Protein AF-A0A6M2AGB0-F1 (afdb_monomer)

Solvent-accessible surface area (backbone atoms only — not comparable to full-atom values): 4561 Å² total; per-residue (Å²): 116,72,66,62,55,52,54,53,50,55,52,51,54,5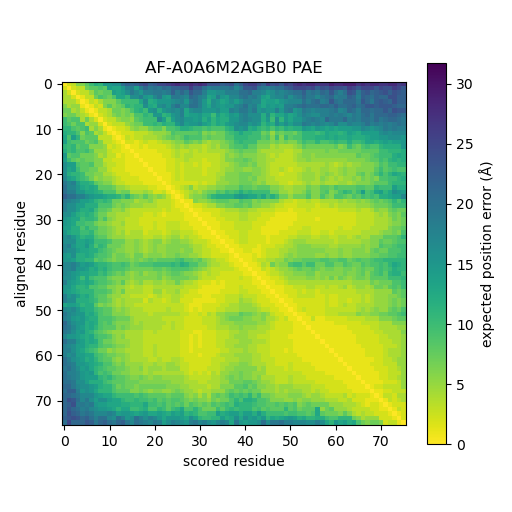2,53,53,52,51,52,53,57,56,52,63,73,81,44,79,54,47,77,46,80,46,70,50,76,63,45,98,87,63,52,59,58,73,47,80,49,72,53,58,54,66,69,61,42,50,51,54,50,53,55,50,50,56,50,52,54,55,52,55,60,74,73,107

Sequence (76 aa):
MKAAIKIKKKKKDFYLNNIKKNLKKNNACYVLITCSQPSQDGEMQVELNYSGDENLASYLIDGAQNVFESEVEKAR

Mean predicted aligned error: 7.39 Å

Foldseek 3Di:
DVVVVVVVVVVVVVVVVVVVVVCVPPDQKDKDWDWDDADPVRDIDIDIDMDHDPVVVVVVVVVVVVVVVVVVVVVD

Radius of gyration: 16.19 Å; Cα contacts (8 Å, |Δi|>4): 49; chains: 1; bounding box: 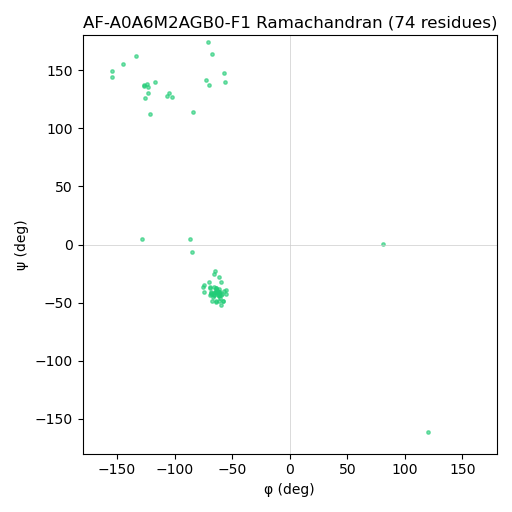28×45×35 Å

Structure (mmCIF, N/CA/C/O backbone):
data_AF-A0A6M2AGB0-F1
#
_entry.id   AF-A0A6M2AGB0-F1
#
loop_
_atom_site.group_PDB
_atom_site.id
_atom_site.type_symbol
_atom_site.label_atom_id
_atom_site.label_alt_id
_atom_site.label_comp_id
_atom_site.label_asym_id
_atom_site.label_entity_id
_atom_site.label_seq_id
_atom_site.pdbx_PDB_ins_code
_atom_site.Cartn_x
_atom_site.Cartn_y
_atom_site.Cartn_z
_atom_site.occupancy
_atom_site.B_iso_or_equiv
_atom_site.auth_seq_id
_atom_site.auth_comp_id
_atom_site.auth_asym_id
_atom_site.auth_atom_id
_atom_site.pdbx_PDB_model_num
ATOM 1 N N . MET A 1 1 ? 15.843 -28.960 -3.357 1.00 56.75 1 MET A N 1
ATOM 2 C CA . MET A 1 1 ? 15.314 -27.597 -3.633 1.00 56.75 1 MET A CA 1
ATOM 3 C C . MET A 1 1 ? 14.006 -27.235 -2.906 1.00 56.75 1 MET A C 1
ATOM 5 O O . MET A 1 1 ? 13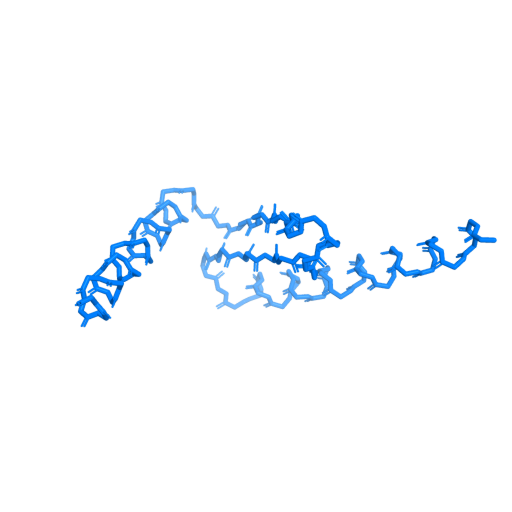.934 -26.137 -2.367 1.00 56.75 1 MET A O 1
ATOM 9 N N . LYS A 1 2 ? 12.985 -28.108 -2.814 1.00 53.91 2 LYS A N 1
ATOM 10 C CA . LYS A 1 2 ? 11.664 -27.767 -2.218 1.00 53.91 2 LYS A CA 1
ATOM 11 C C . LYS A 1 2 ? 11.688 -27.312 -0.741 1.00 53.91 2 LYS A C 1
ATOM 13 O O . LYS A 1 2 ? 10.884 -26.470 -0.350 1.00 53.91 2 LYS A O 1
ATOM 18 N N . ALA A 1 3 ? 12.611 -27.829 0.073 1.00 60.22 3 ALA A N 1
ATOM 19 C CA . ALA A 1 3 ? 12.712 -27.476 1.495 1.00 60.22 3 ALA A CA 1
ATOM 20 C C . ALA A 1 3 ? 13.165 -26.020 1.726 1.00 60.22 3 ALA A C 1
ATOM 22 O O . ALA A 1 3 ? 12.563 -25.311 2.527 1.00 60.22 3 ALA A O 1
ATOM 23 N N . ALA A 1 4 ? 14.155 -25.535 0.968 1.00 57.56 4 ALA A N 1
ATOM 24 C CA . ALA A 1 4 ? 14.662 -24.164 1.087 1.00 57.56 4 ALA A CA 1
ATOM 25 C C . ALA A 1 4 ? 13.611 -23.111 0.689 1.00 57.56 4 ALA A C 1
ATOM 27 O O . ALA A 1 4 ? 13.501 -22.068 1.330 1.00 57.56 4 ALA A O 1
ATOM 28 N N . ILE A 1 5 ? 12.788 -23.415 -0.321 1.00 60.75 5 ILE A N 1
ATOM 29 C CA . ILE A 1 5 ? 11.669 -22.561 -0.746 1.00 60.75 5 ILE A CA 1
ATOM 30 C C . ILE A 1 5 ? 10.601 -22.488 0.359 1.00 60.75 5 ILE A C 1
ATOM 32 O O . ILE A 1 5 ? 10.146 -21.397 0.701 1.00 60.75 5 ILE A O 1
ATOM 36 N N . LYS A 1 6 ? 10.258 -23.622 0.991 1.00 61.44 6 LYS A N 1
ATOM 37 C CA . LYS A 1 6 ? 9.334 -23.655 2.142 1.00 61.44 6 LYS A CA 1
ATOM 38 C C . LYS A 1 6 ? 9.852 -22.851 3.340 1.00 61.44 6 LYS A C 1
ATOM 40 O O . LYS A 1 6 ? 9.067 -22.151 3.972 1.00 61.44 6 LYS A O 1
ATOM 45 N N . ILE A 1 7 ? 11.152 -22.922 3.637 1.00 64.94 7 ILE A N 1
ATOM 46 C CA . ILE A 1 7 ? 11.777 -22.177 4.743 1.00 64.94 7 ILE A CA 1
ATOM 47 C C . ILE A 1 7 ? 11.757 -20.666 4.468 1.00 64.94 7 ILE A C 1
ATOM 49 O O . ILE A 1 7 ? 11.363 -19.893 5.342 1.00 64.94 7 ILE A O 1
ATOM 53 N N . LYS A 1 8 ? 12.104 -20.236 3.245 1.00 63.31 8 LYS A N 1
ATOM 54 C CA . LYS A 1 8 ? 12.034 -18.820 2.840 1.00 63.31 8 LYS A CA 1
ATOM 55 C C . LYS A 1 8 ? 10.605 -18.271 2.912 1.00 63.31 8 LYS A C 1
ATOM 57 O O . LYS A 1 8 ? 10.414 -17.169 3.420 1.00 63.31 8 LYS A O 1
ATOM 62 N N . LYS A 1 9 ? 9.607 -19.054 2.481 1.00 63.66 9 LYS A N 1
ATOM 63 C CA . LYS A 1 9 ? 8.187 -18.670 2.539 1.00 63.66 9 LYS A CA 1
ATOM 64 C C . LYS A 1 9 ? 7.698 -18.503 3.984 1.00 63.66 9 LYS A C 1
ATOM 66 O O . LYS A 1 9 ? 7.232 -17.428 4.336 1.00 63.66 9 LYS A O 1
ATOM 71 N N . LYS A 1 10 ? 7.962 -19.486 4.858 1.00 66.12 10 LYS A N 1
ATOM 72 C CA . LYS A 1 10 ? 7.649 -19.402 6.301 1.00 66.12 10 LYS A CA 1
ATOM 73 C C . LYS A 1 10 ? 8.272 -18.178 6.976 1.00 66.12 10 LYS A C 1
ATOM 75 O O . LYS A 1 10 ? 7.648 -17.560 7.833 1.00 66.12 10 LYS A O 1
ATOM 80 N N . LYS A 1 11 ? 9.508 -17.838 6.602 1.00 72.19 11 LYS A N 1
ATOM 81 C CA . LYS A 1 11 ? 10.221 -16.678 7.141 1.00 72.19 11 LYS A CA 1
ATOM 82 C C . LYS A 1 11 ? 9.589 -15.361 6.665 1.00 72.19 11 LYS A C 1
ATOM 84 O O . LYS A 1 11 ? 9.372 -14.486 7.496 1.00 72.19 11 LYS A O 1
ATOM 89 N N . LYS A 1 12 ? 9.228 -15.236 5.378 1.00 72.56 12 LYS A N 1
ATOM 90 C CA . LYS A 1 12 ? 8.483 -14.075 4.842 1.00 72.56 12 LYS A CA 1
ATOM 91 C C . LYS A 1 12 ? 7.143 -13.892 5.566 1.00 72.56 12 LYS A C 1
ATOM 93 O O . LYS A 1 12 ? 6.863 -12.795 6.044 1.00 72.56 12 LYS A O 1
ATOM 98 N N . ASP A 1 13 ? 6.373 -14.969 5.705 1.00 78.75 13 ASP A N 1
ATOM 99 C CA . ASP A 1 13 ? 5.059 -14.942 6.358 1.00 78.75 13 ASP A CA 1
ATOM 100 C C . ASP A 1 13 ? 5.171 -14.497 7.828 1.00 78.75 13 ASP A C 1
ATOM 102 O O . ASP A 1 13 ? 4.358 -13.712 8.315 1.00 78.75 13 ASP A O 1
ATOM 106 N N . PHE A 1 14 ? 6.225 -14.931 8.530 1.00 81.94 14 PHE A N 1
ATOM 107 C CA . PHE A 1 14 ? 6.510 -14.503 9.901 1.00 81.94 14 PHE A CA 1
ATOM 108 C C . PHE A 1 14 ? 6.763 -12.990 10.010 1.00 81.94 14 PHE A C 1
ATOM 110 O O . PHE A 1 14 ? 6.153 -12.329 10.853 1.00 81.94 14 PHE A O 1
ATOM 117 N N . TYR A 1 15 ? 7.619 -12.419 9.152 1.00 81.38 15 TYR A N 1
ATOM 118 C CA . TYR A 1 15 ? 7.904 -10.978 9.181 1.00 81.38 15 TYR A CA 1
ATOM 119 C C . TYR A 1 15 ? 6.681 -10.139 8.816 1.00 81.38 15 TYR A C 1
ATOM 121 O O . TYR A 1 15 ? 6.387 -9.164 9.508 1.00 81.38 15 TYR A O 1
ATOM 129 N N . LEU A 1 16 ? 5.941 -10.537 7.776 1.00 84.19 16 LEU A N 1
ATOM 130 C CA . LEU A 1 16 ? 4.749 -9.816 7.338 1.00 84.19 16 LEU A CA 1
ATOM 131 C C . LEU A 1 16 ? 3.681 -9.790 8.439 1.00 84.19 16 LEU A C 1
ATOM 133 O O . LEU A 1 16 ? 3.107 -8.741 8.727 1.00 84.19 16 LEU A O 1
ATOM 137 N N . ASN A 1 17 ? 3.466 -10.921 9.114 1.00 87.31 17 ASN A N 1
ATOM 138 C CA . ASN A 1 17 ? 2.540 -11.000 10.241 1.00 87.31 17 ASN A CA 1
ATOM 139 C C . ASN A 1 17 ? 2.984 -10.131 11.422 1.00 87.31 17 ASN A C 1
ATOM 141 O O . ASN A 1 17 ? 2.142 -9.504 12.065 1.00 87.31 17 ASN A O 1
ATOM 145 N N . ASN A 1 18 ? 4.288 -10.047 11.696 1.00 88.00 18 ASN A N 1
ATOM 146 C CA . ASN A 1 18 ? 4.792 -9.190 12.765 1.00 88.00 18 ASN A CA 1
ATOM 147 C C . ASN A 1 18 ? 4.606 -7.698 12.439 1.00 88.00 18 ASN A C 1
ATOM 149 O O . ASN A 1 18 ? 4.163 -6.936 13.297 1.00 88.00 18 ASN A O 1
ATOM 153 N N . ILE A 1 19 ? 4.869 -7.281 11.197 1.00 87.69 19 ILE A N 1
ATOM 154 C CA . ILE A 1 19 ? 4.619 -5.906 10.734 1.00 87.69 19 ILE A CA 1
ATOM 155 C C . ILE A 1 19 ? 3.131 -5.574 10.868 1.00 87.69 19 ILE A C 1
ATOM 157 O O . ILE A 1 19 ? 2.777 -4.617 11.555 1.00 87.69 19 ILE A O 1
ATOM 161 N N . LYS A 1 20 ? 2.249 -6.419 10.318 1.00 86.81 20 LYS A N 1
ATOM 162 C CA . LYS A 1 20 ? 0.791 -6.246 10.415 1.00 86.81 20 LYS A CA 1
ATOM 163 C C . LYS A 1 20 ? 0.321 -6.147 11.869 1.00 86.81 20 LYS A C 1
ATOM 165 O O . LYS A 1 20 ? -0.503 -5.295 12.188 1.00 86.81 20 LYS A O 1
ATOM 170 N N . LYS A 1 21 ? 0.852 -6.985 12.767 1.00 87.56 21 LYS A N 1
ATOM 171 C CA . LYS A 1 21 ? 0.500 -6.970 14.195 1.00 87.56 21 LYS A CA 1
ATOM 172 C C . LYS A 1 21 ? 0.910 -5.669 14.884 1.00 87.56 21 LYS A C 1
ATOM 174 O O . LYS A 1 21 ? 0.160 -5.187 15.724 1.00 87.56 21 LYS A O 1
ATOM 179 N N . ASN A 1 22 ? 2.072 -5.110 14.552 1.00 87.62 22 ASN A N 1
ATOM 180 C CA . ASN A 1 22 ? 2.523 -3.847 15.137 1.00 87.62 22 ASN A CA 1
ATOM 181 C C . ASN A 1 22 ? 1.763 -2.649 14.558 1.00 87.62 22 ASN A C 1
ATOM 183 O O . ASN A 1 22 ? 1.328 -1.789 15.319 1.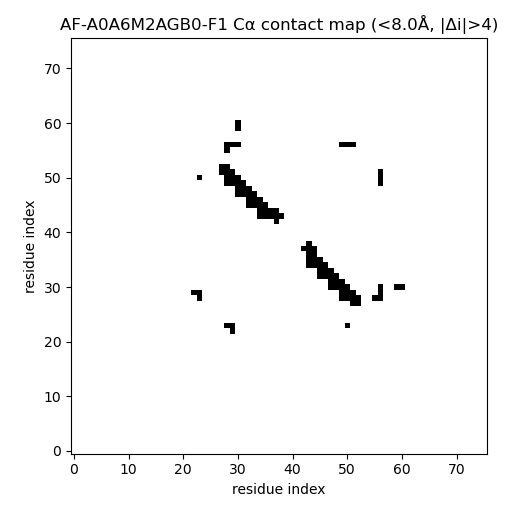00 87.62 22 ASN A O 1
ATOM 187 N N . LEU A 1 23 ? 1.509 -2.635 13.247 1.00 87.50 23 LEU A N 1
ATOM 188 C CA . LEU A 1 23 ? 0.736 -1.571 12.605 1.00 87.50 23 LEU A CA 1
ATOM 189 C C . LEU A 1 23 ? -0.707 -1.512 13.123 1.00 87.50 23 LEU A C 1
ATOM 191 O O . LEU A 1 23 ? -1.209 -0.424 13.379 1.00 87.50 23 LEU A O 1
ATOM 195 N N . LYS A 1 24 ? -1.350 -2.662 13.366 1.00 82.62 24 LYS A N 1
ATOM 196 C CA . LYS A 1 24 ? -2.716 -2.714 13.920 1.00 82.62 24 LYS A CA 1
ATOM 197 C C . LYS A 1 24 ? -2.848 -2.167 15.344 1.00 82.62 24 LYS A C 1
ATOM 199 O O . LYS A 1 24 ? -3.956 -1.841 15.744 1.00 82.62 24 LYS A O 1
ATOM 204 N N . LYS A 1 25 ? -1.770 -2.118 16.134 1.00 81.88 25 LYS A N 1
ATOM 205 C CA . LYS A 1 25 ? -1.863 -1.724 17.550 1.00 81.88 25 LYS A CA 1
ATOM 206 C C . LYS A 1 25 ? -2.074 -0.225 17.750 1.00 81.88 25 LYS A C 1
ATOM 208 O O . LYS A 1 25 ? -2.766 0.146 18.687 1.00 81.88 25 LYS A O 1
ATOM 213 N N . ASN A 1 26 ? -1.483 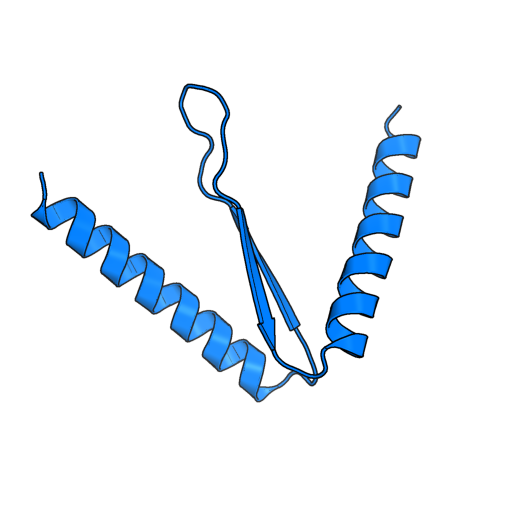0.607 16.891 1.00 81.00 26 ASN A N 1
ATOM 214 C CA . ASN A 1 26 ? -1.355 2.047 17.145 1.00 81.00 26 ASN A CA 1
ATOM 215 C C . ASN A 1 26 ? -1.861 2.933 15.995 1.00 81.00 26 ASN A C 1
ATOM 217 O O . ASN A 1 26 ? -1.694 4.146 16.062 1.00 81.00 26 ASN A O 1
ATOM 221 N N . ASN A 1 27 ? -2.441 2.361 14.935 1.00 86.25 27 ASN A N 1
ATOM 222 C CA . ASN A 1 27 ? -2.880 3.124 13.764 1.00 86.25 27 ASN A CA 1
ATOM 223 C C . ASN A 1 27 ? -4.365 2.891 13.485 1.00 86.25 27 ASN A C 1
ATOM 225 O O . ASN A 1 27 ? -4.829 1.752 13.523 1.00 86.25 27 ASN A O 1
ATOM 229 N N . ALA A 1 28 ? -5.086 3.965 13.151 1.00 87.12 28 ALA A N 1
ATOM 230 C CA . ALA A 1 28 ? -6.492 3.900 12.744 1.00 87.12 28 ALA A CA 1
ATOM 231 C C . ALA A 1 28 ? -6.671 3.247 11.360 1.00 87.12 28 ALA A C 1
ATOM 233 O O . ALA A 1 28 ? -7.667 2.572 11.110 1.00 87.12 28 ALA A O 1
ATOM 234 N N . CYS A 1 29 ? -5.690 3.424 10.470 1.00 92.31 29 CYS A N 1
ATOM 235 C CA . CYS A 1 29 ? -5.637 2.799 9.154 1.00 92.31 29 CYS A CA 1
ATOM 236 C C . CYS A 1 29 ? -4.183 2.684 8.682 1.00 92.31 29 CYS A C 1
ATOM 238 O O . CYS A 1 29 ? -3.349 3.519 9.035 1.00 92.31 29 CYS A O 1
ATOM 240 N N . TYR A 1 30 ? -3.869 1.660 7.889 1.00 92.75 30 TYR A N 1
ATOM 241 C CA . TYR A 1 30 ? -2.602 1.573 7.167 1.00 92.75 30 TYR A CA 1
ATOM 242 C C . TYR A 1 30 ? -2.771 0.914 5.802 1.00 92.75 30 TYR A C 1
ATOM 244 O O . TYR A 1 30 ? -3.639 0.061 5.606 1.00 92.75 30 TYR A O 1
ATOM 252 N N . VAL A 1 31 ? -1.845 1.248 4.906 1.00 92.81 31 VAL A N 1
ATOM 253 C CA . VAL A 1 31 ? -1.603 0.559 3.639 1.00 92.81 31 VAL A CA 1
ATOM 254 C C . VAL A 1 31 ? -0.143 0.114 3.628 1.00 92.81 31 VAL A C 1
ATOM 256 O O . VAL A 1 31 ? 0.759 0.885 3.945 1.00 92.81 31 VAL A O 1
ATOM 259 N N . LEU A 1 32 ? 0.091 -1.154 3.315 1.00 93.31 32 LEU A N 1
ATOM 260 C CA . LEU A 1 32 ? 1.402 -1.779 3.230 1.00 93.31 32 LEU A CA 1
ATOM 261 C C . LEU A 1 32 ? 1.585 -2.323 1.817 1.00 93.31 32 LEU A C 1
ATOM 263 O O . LEU A 1 32 ? 0.932 -3.294 1.433 1.00 93.31 32 LEU A O 1
ATOM 267 N N . ILE A 1 33 ? 2.503 -1.710 1.078 1.00 91.38 33 ILE A N 1
ATOM 268 C CA . ILE A 1 33 ? 2.908 -2.144 -0.256 1.00 91.38 33 ILE A CA 1
ATOM 269 C C . ILE A 1 33 ? 4.246 -2.863 -0.119 1.00 91.38 33 ILE A C 1
ATOM 271 O O . ILE A 1 33 ? 5.188 -2.338 0.474 1.00 91.38 33 ILE A O 1
ATOM 275 N N . THR A 1 34 ? 4.328 -4.082 -0.640 1.00 90.38 34 THR A N 1
ATOM 276 C CA . THR A 1 34 ? 5.573 -4.854 -0.666 1.00 90.38 34 THR A CA 1
ATO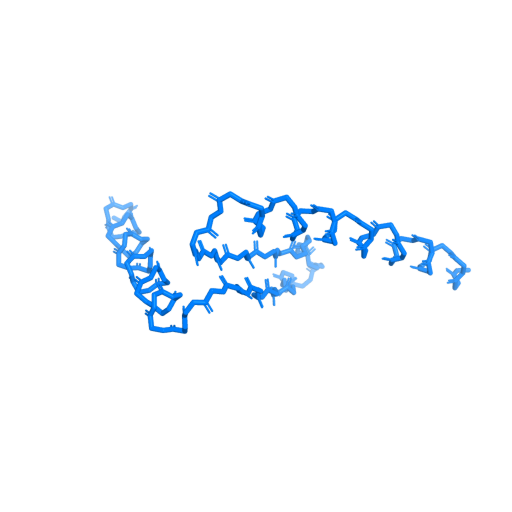M 277 C C . THR A 1 34 ? 5.875 -5.307 -2.080 1.00 90.38 34 THR A C 1
ATOM 279 O O . THR A 1 34 ? 4.981 -5.772 -2.782 1.00 90.38 34 THR A O 1
ATOM 282 N N . CYS A 1 35 ? 7.141 -5.205 -2.473 1.00 91.38 35 CYS A N 1
ATOM 283 C CA . CYS A 1 35 ? 7.618 -5.639 -3.781 1.00 91.38 35 CYS A CA 1
ATOM 284 C C . CYS A 1 35 ? 8.629 -6.773 -3.600 1.00 91.38 35 CYS A C 1
ATOM 286 O O . CYS A 1 35 ? 9.462 -6.742 -2.687 1.00 91.38 35 CYS A O 1
ATOM 288 N N . SER A 1 36 ? 8.571 -7.789 -4.460 1.00 89.75 36 SER A N 1
ATOM 289 C CA . SER A 1 36 ? 9.692 -8.713 -4.606 1.00 89.75 36 SER A CA 1
ATOM 290 C C . SER A 1 36 ? 10.888 -7.998 -5.229 1.00 89.75 36 SER A C 1
ATOM 292 O O . SER A 1 36 ? 10.751 -6.943 -5.844 1.00 89.75 36 SER A O 1
ATOM 294 N N . GLN A 1 37 ? 12.066 -8.613 -5.125 1.00 90.00 37 GLN A N 1
ATOM 295 C CA . GLN A 1 37 ? 13.154 -8.242 -6.026 1.00 90.00 37 GLN A CA 1
ATOM 296 C C . GLN A 1 37 ? 12.697 -8.431 -7.486 1.00 90.00 37 GLN A C 1
ATOM 298 O O . GLN A 1 37 ? 11.898 -9.347 -7.734 1.00 90.00 37 GLN A O 1
ATOM 303 N N . PRO A 1 38 ? 13.184 -7.597 -8.421 1.00 92.56 38 PRO A N 1
ATOM 304 C CA . PRO A 1 38 ? 12.953 -7.801 -9.844 1.00 92.56 38 PRO A CA 1
ATOM 305 C C . PRO A 1 38 ? 13.430 -9.188 -10.281 1.00 92.56 38 PRO A C 1
ATOM 307 O O . PRO A 1 38 ? 14.471 -9.670 -9.821 1.00 92.56 38 PRO A O 1
ATOM 310 N N . SER A 1 39 ? 12.666 -9.838 -11.154 1.00 91.94 39 SER A N 1
ATOM 311 C CA . SER A 1 39 ? 13.102 -11.039 -11.861 1.00 91.94 39 SER A CA 1
ATOM 312 C C . SER A 1 39 ? 14.170 -10.689 -12.905 1.00 91.94 39 SER A C 1
ATOM 314 O O . SER A 1 39 ? 14.476 -9.519 -13.140 1.00 91.94 39 SER A O 1
ATOM 316 N N . GLN A 1 40 ? 14.749 -11.708 -13.547 1.00 92.06 40 GLN A N 1
ATOM 317 C CA . GLN A 1 40 ? 15.684 -11.493 -14.660 1.00 92.06 40 GLN A CA 1
ATOM 318 C C . GLN A 1 40 ? 15.023 -10.775 -15.845 1.00 92.06 40 GLN A C 1
ATOM 320 O O . GLN A 1 40 ? 15.696 -10.023 -16.541 1.00 92.06 40 GLN A O 1
ATOM 325 N N . ASP A 1 41 ? 13.709 -10.939 -16.003 1.00 93.06 41 ASP A N 1
ATOM 326 C CA . ASP A 1 41 ? 12.904 -10.283 -17.036 1.00 93.06 41 ASP A CA 1
ATOM 327 C C . ASP A 1 41 ? 12.400 -8.894 -16.594 1.00 93.06 41 ASP A C 1
ATOM 329 O O . ASP A 1 41 ? 11.625 -8.250 -17.295 1.00 93.06 41 ASP A O 1
ATOM 333 N N . GLY A 1 42 ? 12.823 -8.419 -15.415 1.00 89.81 42 GLY A N 1
ATOM 334 C CA . GLY A 1 42 ? 12.437 -7.120 -14.860 1.00 89.81 42 GLY A CA 1
ATOM 335 C C . GLY A 1 42 ? 11.068 -7.097 -14.174 1.00 89.81 42 GLY A C 1
ATOM 336 O O . GLY A 1 42 ? 10.666 -6.060 -13.649 1.00 89.81 42 GLY A O 1
ATOM 337 N N . GLU A 1 43 ? 10.359 -8.223 -14.119 1.00 90.38 43 GLU A N 1
ATOM 338 C CA . GLU A 1 43 ? 9.054 -8.300 -13.464 1.00 90.38 43 GLU A CA 1
ATOM 339 C C . GLU A 1 43 ? 9.179 -8.255 -11.937 1.00 90.38 43 GLU A C 1
ATOM 341 O O . GLU A 1 43 ? 10.052 -8.886 -11.337 1.00 90.38 43 GLU A O 1
ATOM 346 N N . MET A 1 44 ? 8.254 -7.558 -11.278 1.00 92.25 44 MET A N 1
ATOM 347 C CA . MET A 1 44 ? 8.151 -7.523 -9.820 1.00 92.25 44 MET A CA 1
ATOM 348 C C . MET A 1 44 ? 6.769 -7.980 -9.373 1.00 92.25 44 MET A C 1
ATOM 350 O O . MET A 1 44 ? 5.749 -7.540 -9.892 1.00 92.25 44 MET A O 1
ATOM 354 N N . GLN A 1 45 ? 6.738 -8.832 -8.351 1.00 90.19 45 GLN A N 1
ATOM 355 C CA . GLN A 1 45 ? 5.503 -9.184 -7.664 1.00 90.19 45 GLN A CA 1
ATOM 356 C C . GLN A 1 45 ? 5.215 -8.126 -6.605 1.00 90.19 45 GLN A C 1
ATOM 358 O O . GLN A 1 45 ? 5.966 -7.999 -5.633 1.00 90.19 45 GLN A O 1
ATOM 363 N N . VAL A 1 46 ? 4.133 -7.378 -6.805 1.00 90.50 46 VAL A N 1
ATOM 364 C CA . VAL A 1 46 ? 3.669 -6.335 -5.888 1.00 90.50 46 VAL A CA 1
ATOM 365 C C . VAL A 1 46 ? 2.454 -6.848 -5.127 1.00 90.50 46 VAL A C 1
ATOM 367 O O . VAL A 1 46 ? 1.512 -7.373 -5.713 1.00 90.50 46 VAL A O 1
ATOM 370 N N . GLU A 1 47 ? 2.477 -6.703 -3.808 1.00 92.50 47 GLU A N 1
ATOM 371 C CA . GLU A 1 47 ? 1.388 -7.105 -2.923 1.00 92.50 47 GLU A CA 1
ATOM 372 C C . GLU A 1 47 ? 0.969 -5.909 -2.066 1.00 92.50 47 GLU A C 1
ATOM 374 O O . GLU A 1 47 ? 1.805 -5.316 -1.374 1.00 92.50 47 GLU A O 1
ATOM 379 N N . LEU A 1 48 ? -0.326 -5.586 -2.092 1.00 90.69 48 LEU A N 1
ATOM 380 C CA . LEU A 1 48 ? -0.937 -4.537 -1.282 1.00 90.69 48 LEU A CA 1
ATOM 381 C C . LEU A 1 48 ? -1.772 -5.169 -0.170 1.00 90.69 48 LEU A C 1
ATOM 383 O O . LEU A 1 48 ? -2.632 -6.012 -0.410 1.00 90.69 48 LEU A O 1
ATOM 387 N N . ASN A 1 49 ? -1.518 -4.747 1.063 1.00 91.50 49 ASN A N 1
ATOM 388 C CA . ASN A 1 49 ? -2.292 -5.129 2.235 1.00 91.50 49 ASN A CA 1
ATOM 389 C C . ASN A 1 49 ? -2.756 -3.872 2.964 1.00 91.50 49 ASN A C 1
ATOM 391 O O . ASN A 1 49 ? -1.949 -2.979 3.200 1.00 91.50 49 ASN A O 1
ATOM 395 N N . TYR A 1 50 ? -4.008 -3.831 3.403 1.00 92.00 50 TYR A N 1
ATOM 396 C CA . TYR A 1 50 ? -4.526 -2.720 4.198 1.00 92.00 50 TYR A CA 1
ATOM 397 C C . TYR A 1 50 ? -5.305 -3.220 5.416 1.00 92.00 50 TYR A C 1
ATOM 399 O O . TYR A 1 50 ? -5.666 -4.395 5.520 1.00 92.00 50 TYR A O 1
ATOM 407 N N . SER A 1 51 ? -5.508 -2.334 6.385 1.00 91.88 51 SER A N 1
ATOM 408 C CA . SER A 1 51 ? -6.381 -2.564 7.536 1.00 91.88 51 SER A CA 1
ATOM 409 C C . SER A 1 51 ? -6.873 -1.226 8.057 1.00 91.88 51 SER A C 1
ATOM 411 O O . SER A 1 51 ? -6.093 -0.280 8.119 1.00 91.88 51 SER A O 1
ATOM 413 N N . GLY A 1 52 ? -8.118 -1.194 8.519 1.00 89.25 52 GLY A N 1
ATOM 414 C CA . GLY A 1 52 ? -8.802 0.032 8.920 1.00 89.25 52 GLY A CA 1
ATOM 415 C C . GLY A 1 52 ? -10.052 0.226 8.070 1.00 89.25 52 GLY A C 1
ATOM 416 O O . GLY A 1 52 ? -10.529 -0.730 7.459 1.00 89.25 52 GLY A O 1
ATOM 417 N N . ASP A 1 53 ? -10.563 1.450 8.049 1.00 92.62 53 ASP A N 1
ATOM 418 C CA . ASP A 1 53 ? -11.671 1.840 7.180 1.00 92.62 53 ASP A CA 1
ATOM 419 C C . ASP A 1 53 ? -11.238 1.878 5.703 1.00 92.62 53 ASP A C 1
ATOM 421 O O . ASP A 1 53 ? -10.151 2.357 5.372 1.00 92.62 53 ASP A O 1
ATOM 425 N N . GLU A 1 54 ? -12.088 1.366 4.816 1.00 92.62 54 GLU A N 1
ATOM 426 C CA . GLU A 1 54 ? -11.788 1.254 3.384 1.00 92.62 54 GLU A CA 1
ATOM 427 C C . GLU A 1 54 ? -11.730 2.615 2.689 1.00 92.62 54 GLU A C 1
ATOM 429 O O . GLU A 1 54 ? -10.861 2.827 1.841 1.00 92.62 54 GLU A O 1
ATOM 434 N N . ASN A 1 55 ? -12.581 3.566 3.085 1.00 94.94 55 ASN A N 1
ATOM 435 C CA . ASN A 1 55 ? -12.560 4.911 2.513 1.00 94.94 55 ASN A CA 1
ATOM 436 C C . ASN A 1 55 ? -11.282 5.642 2.927 1.00 94.94 55 ASN A C 1
ATOM 438 O O . ASN A 1 55 ? -10.644 6.293 2.101 1.00 94.94 55 ASN A O 1
ATOM 442 N N . LEU A 1 56 ? -10.863 5.486 4.187 1.00 93.88 56 LEU A N 1
ATOM 443 C CA . LEU A 1 56 ? -9.603 6.046 4.666 1.00 93.88 56 LEU A CA 1
ATOM 444 C C . LEU A 1 56 ? -8.391 5.411 3.966 1.00 93.88 56 LEU A C 1
ATOM 446 O O . LEU A 1 56 ? -7.464 6.125 3.590 1.00 93.88 56 LEU A O 1
ATOM 450 N N . ALA A 1 57 ? -8.394 4.094 3.741 1.00 94.19 57 ALA A N 1
ATOM 451 C CA . ALA A 1 57 ? -7.337 3.423 2.982 1.00 94.19 57 ALA A CA 1
ATOM 452 C C . ALA A 1 57 ? -7.276 3.920 1.528 1.00 94.19 57 ALA A C 1
ATOM 454 O O . ALA A 1 57 ? -6.187 4.206 1.028 1.00 94.19 57 ALA A O 1
ATOM 455 N N . SER A 1 58 ? -8.433 4.077 0.876 1.00 95.12 58 SER A N 1
ATOM 456 C CA . SER A 1 58 ? -8.531 4.632 -0.478 1.00 95.12 58 SER A CA 1
ATOM 457 C C . SER A 1 58 ? -8.006 6.063 -0.537 1.00 95.12 58 SER A C 1
ATOM 459 O O . SER A 1 58 ? -7.220 6.386 -1.422 1.00 95.12 58 SER A O 1
ATOM 461 N N . TYR A 1 59 ? -8.376 6.901 0.434 1.00 95.50 59 TYR A N 1
ATOM 462 C CA . TYR A 1 59 ? -7.900 8.279 0.533 1.00 95.50 59 TYR A CA 1
ATOM 463 C C . TYR A 1 59 ? -6.373 8.358 0.683 1.00 95.50 59 TYR A C 1
ATOM 465 O O . TYR A 1 59 ? -5.724 9.183 0.044 1.0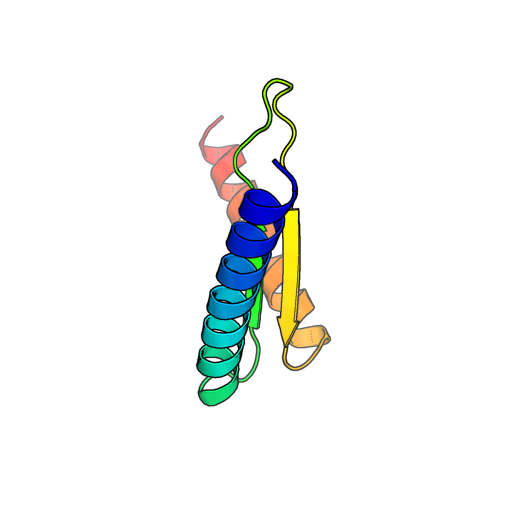0 95.50 59 TYR A O 1
ATOM 473 N N . LEU A 1 60 ? -5.774 7.471 1.489 1.00 94.44 60 LEU A N 1
ATOM 474 C CA . LEU A 1 60 ? -4.316 7.399 1.633 1.00 94.44 60 LEU A CA 1
ATOM 475 C C . LEU A 1 60 ? -3.619 7.006 0.323 1.00 94.44 60 LEU A C 1
ATOM 477 O O . LEU A 1 60 ? -2.562 7.554 0.015 1.00 94.44 60 LEU A O 1
ATOM 481 N N . ILE A 1 61 ? -4.185 6.058 -0.431 1.00 94.69 61 ILE A N 1
ATOM 482 C CA . ILE A 1 61 ? -3.623 5.617 -1.717 1.00 94.69 61 ILE A CA 1
ATOM 483 C C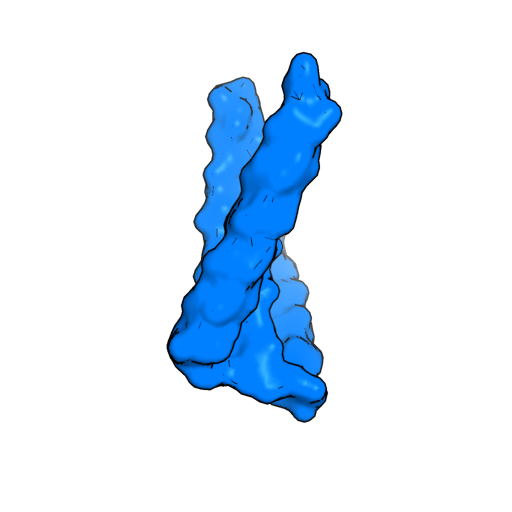 . ILE A 1 61 ? -3.712 6.736 -2.748 1.00 94.69 61 ILE A C 1
ATOM 485 O O . ILE A 1 61 ? -2.706 7.044 -3.381 1.00 94.69 61 ILE A O 1
ATOM 489 N N . 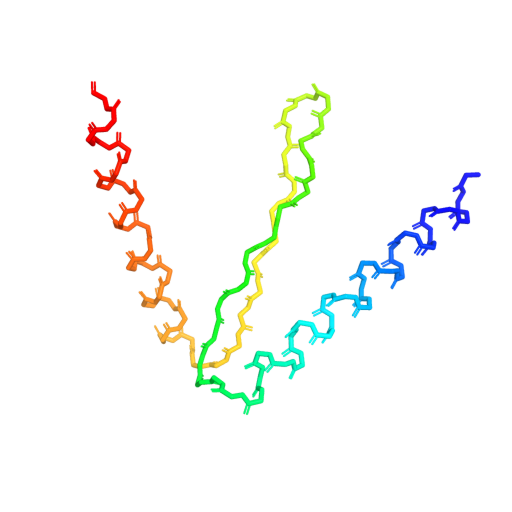ASP A 1 62 ? -4.881 7.357 -2.881 1.00 95.38 62 ASP A N 1
ATOM 490 C CA . ASP A 1 62 ? -5.119 8.446 -3.827 1.00 95.38 62 ASP A CA 1
ATOM 491 C C . ASP A 1 62 ? -4.195 9.642 -3.543 1.00 95.38 62 ASP A C 1
ATOM 493 O O . ASP A 1 62 ? -3.482 10.131 -4.419 1.00 95.38 62 ASP A O 1
ATOM 497 N N . GLY A 1 63 ? -4.084 10.042 -2.272 1.00 94.75 63 GLY A N 1
ATOM 498 C CA . GLY A 1 63 ? -3.141 11.077 -1.852 1.00 94.75 63 GLY A CA 1
ATOM 499 C C . GLY A 1 63 ? -1.684 10.730 -2.180 1.00 94.75 63 GLY A C 1
ATOM 500 O O . GLY A 1 63 ? -0.944 11.582 -2.670 1.00 94.75 63 GLY A O 1
ATOM 501 N N . ALA A 1 64 ? -1.266 9.481 -1.955 1.00 93.31 64 ALA A N 1
ATOM 502 C CA . ALA A 1 64 ? 0.089 9.042 -2.283 1.00 93.31 64 ALA A CA 1
ATOM 503 C C . ALA A 1 64 ? 0.358 9.042 -3.798 1.00 93.31 64 ALA A C 1
ATOM 505 O O . ALA A 1 64 ? 1.428 9.483 -4.216 1.00 93.31 64 ALA A O 1
ATOM 506 N N . GLN A 1 65 ? -0.598 8.587 -4.615 1.00 93.25 65 GLN A N 1
ATOM 507 C CA . GLN A 1 65 ? -0.488 8.603 -6.079 1.00 93.25 65 GLN A CA 1
ATOM 508 C C . GLN A 1 65 ? -0.272 10.023 -6.604 1.00 93.25 65 GLN A C 1
ATOM 510 O O . GLN A 1 65 ? 0.703 10.259 -7.315 1.00 93.25 65 GLN A O 1
ATOM 515 N N . ASN A 1 66 ? -1.089 10.976 -6.149 1.00 94.00 66 ASN A N 1
ATOM 516 C CA . ASN A 1 66 ? -0.962 12.384 -6.523 1.00 94.00 66 ASN A CA 1
ATOM 517 C C . ASN A 1 66 ? 0.429 12.959 -6.194 1.00 94.00 66 ASN A C 1
ATOM 519 O O . ASN A 1 66 ? 1.008 13.702 -6.988 1.00 94.00 66 ASN A O 1
ATOM 523 N N . VAL A 1 67 ? 1.005 12.595 -5.039 1.00 93.69 67 VAL A N 1
ATOM 524 C CA . VAL A 1 67 ? 2.366 13.027 -4.678 1.00 93.69 67 VAL A CA 1
ATOM 525 C C . VAL A 1 67 ? 3.386 12.449 -5.655 1.00 93.69 67 VAL A C 1
ATOM 527 O O . VAL A 1 67 ? 4.204 13.202 -6.181 1.00 93.69 67 VAL A O 1
ATOM 530 N N . PHE A 1 68 ? 3.336 11.144 -5.935 1.00 90.06 68 PHE A N 1
ATOM 531 C CA . PHE A 1 68 ? 4.294 10.510 -6.842 1.00 90.06 68 PHE A CA 1
ATOM 532 C C . PHE A 1 68 ? 4.220 11.066 -8.260 1.00 90.06 68 PHE A C 1
ATOM 534 O O . PHE A 1 68 ? 5.264 11.323 -8.851 1.00 90.06 68 PHE A O 1
ATOM 541 N N . GLU A 1 69 ? 3.022 11.297 -8.790 1.00 92.69 69 GLU A N 1
ATOM 542 C CA . GLU A 1 69 ? 2.849 11.911 -10.109 1.00 92.69 69 GLU A CA 1
ATOM 543 C C . GLU A 1 69 ? 3.485 13.301 -10.166 1.00 92.69 69 GLU A C 1
ATOM 545 O O . GLU A 1 69 ? 4.220 13.607 -11.104 1.00 92.69 69 GLU A O 1
ATOM 550 N N . SER A 1 70 ? 3.290 14.108 -9.119 1.00 90.75 70 SER A N 1
ATOM 551 C CA . SER A 1 70 ? 3.885 15.444 -9.047 1.00 90.75 70 SER A CA 1
ATOM 552 C C . SER A 1 70 ? 5.417 15.414 -9.009 1.00 90.75 70 SER A C 1
ATOM 554 O O . SER A 1 70 ? 6.068 16.260 -9.619 1.00 90.75 70 SER A O 1
ATOM 556 N N . GLU A 1 71 ? 6.009 14.436 -8.322 1.00 90.81 71 GLU A N 1
ATOM 557 C CA . GLU A 1 71 ? 7.463 14.282 -8.241 1.00 90.81 71 GLU A CA 1
ATOM 558 C C . GLU A 1 71 ? 8.048 13.717 -9.542 1.00 90.81 71 GLU A C 1
ATOM 560 O O . GLU A 1 71 ? 9.116 14.149 -9.973 1.00 90.81 71 GLU A O 1
ATOM 565 N N . VAL A 1 72 ? 7.338 12.799 -10.206 1.00 87.62 72 VAL A N 1
ATOM 566 C CA . VAL A 1 72 ? 7.731 12.278 -11.525 1.00 87.62 72 VAL A CA 1
ATOM 567 C C . VAL A 1 72 ? 7.728 13.390 -12.570 1.00 87.62 72 VAL A C 1
ATOM 569 O O . VAL A 1 72 ? 8.645 13.445 -13.386 1.00 87.62 72 VAL A O 1
ATOM 572 N N . GLU A 1 73 ? 6.744 14.288 -12.534 1.00 84.31 73 GLU A N 1
ATOM 573 C CA . GLU A 1 73 ? 6.666 15.400 -13.482 1.00 84.31 73 GLU A CA 1
ATOM 574 C C . GLU A 1 73 ? 7.777 16.434 -13.251 1.00 84.31 73 GLU A C 1
ATOM 576 O O . GLU A 1 73 ? 8.362 16.922 -14.209 1.00 84.31 73 GLU A O 1
ATOM 581 N N . LYS A 1 74 ? 8.149 16.715 -11.994 1.00 81.56 74 LYS A N 1
ATOM 582 C CA . LYS A 1 74 ? 9.302 17.583 -11.675 1.00 81.56 74 LYS A CA 1
ATOM 583 C C . LYS A 1 74 ? 10.649 16.994 -12.100 1.00 81.56 74 LYS A C 1
ATOM 585 O O . LYS A 1 74 ? 11.615 17.738 -12.243 1.00 81.56 74 LYS A O 1
ATOM 590 N N . ALA A 1 75 ? 10.743 15.671 -12.198 1.00 76.81 75 ALA A N 1
ATOM 591 C CA . ALA A 1 75 ? 11.970 14.971 -12.565 1.00 76.81 75 ALA A CA 1
ATOM 592 C C . ALA A 1 75 ? 12.182 14.866 -14.089 1.00 76.81 75 ALA A C 1
ATOM 594 O O . ALA A 1 75 ? 13.228 14.367 -14.513 1.00 76.81 75 ALA A O 1
ATOM 595 N N . ARG A 1 76 ? 11.199 15.291 -14.892 1.00 65.50 76 ARG A N 1
ATOM 596 C CA . ARG A 1 76 ? 11.264 15.374 -16.357 1.00 65.50 76 ARG A CA 1
ATOM 597 C C . ARG A 1 76 ? 11.708 16.759 -16.810 1.00 65.50 76 ARG A C 1
ATOM 599 O O . ARG A 1 76 ? 12.407 16.801 -17.847 1.00 65.50 76 ARG A O 1
#

pLDDT: mean 85.24, std 11.08, range [53.91, 95.5]

Nearest PDB structures (foldseek):
  7uzk-assembly1_H  TM=3.918E-01  e=6.056E+00  Rattus norvegicus
  8gym-assembly1_2K  TM=3.494E-01  e=6.458E+00  Tetrahymena thermophila SB210
  5knb-assembly1_G  TM=2.491E-01  e=8.904E+00  Enterococcus hirae ATCC 9790

Secondary structure (DSSP, 8-state):
-HHHHHHHHHHHHHHHHHHHHHHHHH-S-EEEEEEPPP-TTS---EEEEEES-HHHHHHHHHHHHHHHHHHHHHT-